Protein AF-A0AAN1H6M9-F1 (afdb_monomer_lite)

Sequence (121 aa):
MALVEIVTSNLHAGANLRKLEVGSVVDVDDATAERWISTGKAKETDKKKGEKLTFEVATPSAPAADLTALQKQLADALEQNQKLIADGEAKDKAHADALAAETKRADEAEAALAEAIKKAK

Structure (mmCIF, N/CA/C/O backbone):
data_AF-A0AAN1H6M9-F1
#
_entry.id   AF-A0AAN1H6M9-F1
#
loop_
_atom_site.group_PDB
_atom_site.id
_atom_site.type_symbol
_atom_site.label_atom_id
_atom_site.label_alt_id
_atom_site.label_comp_id
_atom_site.label_asym_id
_atom_site.label_entity_id
_atom_site.label_seq_id
_atom_site.pdbx_PDB_ins_code
_atom_site.Cartn_x
_atom_site.Cartn_y
_atom_site.Cartn_z
_atom_site.occupancy
_atom_site.B_iso_or_equiv
_atom_site.auth_seq_id
_atom_site.auth_comp_id
_atom_site.auth_asym_id
_atom_site.auth_atom_id
_atom_site.pdbx_PDB_model_num
ATOM 1 N N . MET A 1 1 ? -16.308 14.648 27.553 1.00 79.75 1 MET A N 1
ATOM 2 C CA . MET A 1 1 ? -17.172 13.745 28.344 1.00 79.75 1 MET A CA 1
ATOM 3 C C . MET A 1 1 ? -18.173 14.647 29.029 1.00 79.75 1 MET A C 1
ATOM 5 O O . MET A 1 1 ? -17.750 15.583 29.701 1.00 79.75 1 MET A O 1
ATOM 9 N N . ALA A 1 2 ? -19.458 14.393 28.813 1.00 85.38 2 ALA A N 1
ATOM 10 C CA . ALA A 1 2 ? -20.579 15.222 29.219 1.00 85.38 2 ALA A CA 1
ATOM 11 C C . ALA A 1 2 ? -21.620 14.380 29.965 1.00 85.38 2 ALA A C 1
ATOM 13 O O . ALA A 1 2 ? -21.857 13.212 29.643 1.00 85.38 2 ALA A O 1
ATOM 14 N N . LEU A 1 3 ? -22.257 14.996 30.961 1.00 87.56 3 LEU A N 1
ATOM 15 C CA . LEU A 1 3 ? -23.343 14.390 31.720 1.00 87.56 3 LEU A CA 1
ATOM 16 C C . LEU A 1 3 ? -24.681 14.794 31.114 1.00 87.56 3 LEU A C 1
ATOM 18 O O . LEU A 1 3 ? -24.965 15.978 30.932 1.00 87.56 3 LEU A O 1
ATOM 22 N N . VAL A 1 4 ? -25.522 13.801 30.844 1.00 88.94 4 VAL A N 1
ATOM 23 C CA . VAL A 1 4 ? -26.860 14.015 30.290 1.00 88.94 4 VAL A CA 1
ATOM 24 C C . VAL A 1 4 ? -27.902 13.241 31.084 1.00 88.94 4 VAL A C 1
ATOM 26 O O . VAL A 1 4 ? -27.683 12.098 31.486 1.00 88.94 4 VAL A O 1
ATOM 29 N N . GLU A 1 5 ? -29.048 13.871 31.331 1.00 91.50 5 GLU A N 1
ATOM 30 C CA . GLU A 1 5 ? -30.208 13.248 31.966 1.00 91.50 5 GLU A CA 1
ATOM 31 C C . GLU A 1 5 ? -31.179 12.750 30.897 1.00 91.50 5 GLU A C 1
ATOM 33 O O . GLU A 1 5 ? -31.617 13.517 30.040 1.00 91.50 5 GLU A O 1
ATOM 38 N N . ILE A 1 6 ? -31.530 11.468 30.948 1.00 92.56 6 ILE A N 1
ATOM 39 C CA . ILE A 1 6 ? -32.390 10.834 29.950 1.00 92.56 6 ILE A CA 1
ATOM 40 C C . ILE A 1 6 ? -33.839 11.292 30.123 1.00 92.56 6 ILE A C 1
ATOM 42 O O . ILE A 1 6 ? -34.378 11.283 31.227 1.00 92.56 6 ILE A O 1
ATOM 46 N N . VAL A 1 7 ? -34.488 11.671 29.022 1.00 90.94 7 VAL A N 1
ATOM 47 C CA . VAL A 1 7 ? -35.876 12.174 29.013 1.00 90.94 7 VAL A CA 1
ATOM 48 C C . VAL A 1 7 ? -36.835 11.183 28.340 1.00 90.94 7 VAL A C 1
ATOM 50 O O . VAL A 1 7 ? -38.039 11.225 28.576 1.00 90.94 7 VAL A O 1
ATOM 53 N N . THR A 1 8 ? -36.317 10.248 27.538 1.00 90.19 8 THR A N 1
ATOM 54 C CA . THR A 1 8 ? -37.117 9.251 26.808 1.00 90.19 8 THR A CA 1
ATOM 55 C C . THR A 1 8 ? -36.908 7.829 27.330 1.00 90.19 8 THR A C 1
ATOM 57 O O . THR A 1 8 ? -35.804 7.450 27.701 1.00 90.19 8 THR A O 1
ATOM 60 N N . SER A 1 9 ? -37.961 7.011 27.310 1.00 88.31 9 SER A N 1
ATOM 61 C CA . SER A 1 9 ? -37.934 5.615 27.770 1.00 88.31 9 SER A CA 1
ATOM 62 C C . SER A 1 9 ? -37.417 4.617 26.726 1.00 88.31 9 SER A C 1
ATOM 64 O O . SER A 1 9 ? -37.305 3.429 27.020 1.00 88.31 9 SER A O 1
ATOM 66 N N . ASN A 1 10 ? -37.108 5.076 25.508 1.00 87.81 10 ASN A N 1
ATOM 67 C CA . ASN A 1 10 ? -36.690 4.228 24.383 1.00 87.81 10 ASN A CA 1
ATOM 68 C C . ASN A 1 10 ? -35.203 4.385 24.018 1.00 87.81 10 ASN A C 1
ATOM 70 O O . ASN A 1 10 ? -34.789 4.049 22.905 1.00 87.81 10 ASN A O 1
ATOM 74 N N . LEU A 1 11 ? -34.387 4.919 24.928 1.00 88.94 11 LEU A N 1
ATOM 75 C CA . LEU A 1 11 ? -32.960 5.105 24.697 1.00 88.94 11 LEU A CA 1
ATOM 76 C C . LEU A 1 11 ? -32.175 3.866 25.134 1.00 88.94 11 LEU A C 1
ATOM 78 O O . LEU A 1 11 ? -32.341 3.385 26.249 1.00 88.94 11 LEU A O 1
ATOM 82 N N . HIS A 1 12 ? -31.310 3.365 24.255 1.00 89.00 12 HIS A N 1
ATOM 83 C CA . HIS A 1 12 ? -30.455 2.209 24.514 1.00 89.00 12 HIS A CA 1
ATOM 84 C C . HIS A 1 12 ? -29.001 2.595 24.230 1.00 89.00 12 HIS A C 1
ATOM 86 O O . HIS A 1 12 ? -28.737 3.295 23.249 1.00 89.00 12 HIS A O 1
ATOM 92 N N . ALA A 1 13 ? -28.068 2.161 25.077 1.00 85.81 13 ALA A N 1
ATOM 93 C CA . ALA A 1 13 ? -26.651 2.502 24.965 1.00 85.81 13 ALA A CA 1
ATOM 94 C C . ALA A 1 13 ? -25.731 1.290 25.194 1.00 85.81 13 ALA A C 1
ATOM 96 O O . ALA A 1 13 ? -26.075 0.350 25.913 1.00 85.81 13 ALA A O 1
ATOM 97 N N . GLY A 1 14 ? -24.539 1.338 24.591 1.00 79.75 14 GLY A N 1
ATOM 98 C CA . GLY A 1 14 ? -23.537 0.266 24.648 1.00 79.75 14 GLY A CA 1
ATOM 99 C C . GLY A 1 14 ? -23.830 -0.922 23.719 1.00 79.75 14 GLY A C 1
ATOM 100 O O . GLY A 1 14 ? -24.902 -1.016 23.124 1.00 79.75 14 GLY A O 1
ATOM 101 N N . ALA A 1 15 ? -22.870 -1.847 23.600 1.00 77.88 15 ALA A N 1
ATOM 102 C CA . ALA A 1 15 ? -22.977 -3.035 22.740 1.00 77.88 15 ALA A CA 1
ATOM 103 C C . ALA A 1 15 ? -24.102 -3.997 23.165 1.00 77.88 15 ALA A C 1
ATOM 105 O O . ALA A 1 15 ? -24.735 -4.622 22.322 1.00 77.88 15 ALA A O 1
ATOM 106 N N . ASN A 1 16 ? -24.403 -4.053 24.465 1.00 78.38 16 ASN A N 1
ATOM 107 C CA . ASN A 1 16 ? -25.487 -4.865 25.023 1.00 78.38 16 ASN A CA 1
ATOM 108 C C . ASN A 1 16 ? -26.881 -4.229 24.850 1.00 78.38 16 ASN A C 1
ATOM 110 O O . ASN A 1 16 ? -27.846 -4.729 25.421 1.00 78.38 16 ASN A O 1
ATOM 114 N N . LEU A 1 17 ? -26.988 -3.109 24.113 1.00 85.19 17 LEU A N 1
ATOM 115 C CA . LEU A 1 17 ? -28.223 -2.339 23.920 1.00 85.19 17 LEU A CA 1
ATOM 116 C C . LEU A 1 17 ? -28.954 -2.094 25.246 1.00 85.19 17 LEU A C 1
ATOM 118 O O . LEU A 1 17 ? -30.161 -2.301 25.366 1.00 85.19 17 LEU A O 1
ATOM 122 N N . ARG A 1 18 ? -28.213 -1.660 26.270 1.00 86.38 18 ARG A N 1
ATOM 123 C CA . ARG A 1 18 ? -28.766 -1.481 27.610 1.00 86.38 18 ARG A CA 1
ATOM 124 C C . ARG A 1 18 ? -29.761 -0.328 27.597 1.00 86.38 18 ARG A C 1
ATOM 126 O O . ARG A 1 18 ? -29.387 0.801 27.279 1.00 86.38 18 ARG A O 1
ATOM 133 N N . LYS A 1 19 ? -31.010 -0.614 27.960 1.00 89.75 19 LYS A N 1
ATOM 134 C CA . LYS A 1 19 ? -32.066 0.391 28.090 1.00 89.75 19 LYS A CA 1
ATOM 135 C C . LYS A 1 19 ? -31.719 1.390 29.199 1.00 89.75 19 LYS A C 1
ATOM 137 O O . LYS A 1 19 ? -31.292 0.986 30.279 1.00 89.75 19 LYS A O 1
ATOM 142 N N . LEU A 1 20 ? -31.878 2.680 28.915 1.00 89.81 20 LEU A N 1
ATOM 143 C CA . LEU A 1 20 ? -31.691 3.769 29.868 1.00 89.81 20 LEU A CA 1
ATOM 144 C C . LEU A 1 20 ? -33.051 4.284 30.336 1.00 89.81 20 LEU A C 1
ATOM 146 O O . LEU A 1 20 ? -33.947 4.526 29.526 1.00 89.81 20 LEU A O 1
ATOM 150 N N . GLU A 1 21 ? -33.190 4.449 31.647 1.00 87.12 21 GLU A N 1
ATOM 151 C CA . GLU A 1 21 ? -34.433 4.896 32.269 1.00 87.12 21 GLU A CA 1
ATOM 152 C C . GLU A 1 21 ? -34.548 6.424 32.264 1.00 87.12 21 GLU A C 1
ATOM 154 O O . GLU A 1 21 ? -33.555 7.152 32.338 1.00 87.12 21 GLU A O 1
ATOM 159 N N . VAL A 1 22 ? -35.782 6.926 32.191 1.00 89.69 22 VAL A N 1
ATOM 160 C CA . VAL A 1 22 ? -36.059 8.367 32.260 1.00 89.69 22 VAL A CA 1
ATOM 161 C C . VAL A 1 22 ? -35.644 8.903 33.633 1.00 89.69 22 VAL A C 1
ATOM 163 O O . VAL A 1 22 ? -35.986 8.333 34.666 1.00 89.69 22 VAL A O 1
ATOM 166 N N . GLY A 1 23 ? -34.913 10.016 33.651 1.00 85.56 23 GLY A N 1
ATOM 167 C CA . GLY A 1 23 ? -34.367 10.641 34.857 1.00 85.56 23 GLY A CA 1
ATOM 168 C C . GLY A 1 23 ? -32.988 10.118 35.272 1.00 85.56 23 GLY A C 1
ATOM 169 O O . GLY A 1 23 ? -32.346 10.732 36.134 1.00 85.56 23 GLY A O 1
ATOM 170 N N . SER A 1 24 ? -32.496 9.038 34.654 1.00 86.62 24 SER A N 1
ATOM 171 C CA . SER A 1 24 ? -31.122 8.570 34.846 1.00 86.62 24 SER A CA 1
ATOM 172 C C . SER A 1 24 ? -30.131 9.574 34.269 1.00 86.62 24 SER A C 1
ATOM 174 O O . SER A 1 24 ? -30.314 10.073 33.160 1.00 86.62 24 SER A O 1
ATOM 176 N N . VAL A 1 25 ? -29.061 9.853 35.014 1.00 88.12 25 VAL A N 1
ATOM 177 C CA . VAL A 1 25 ? -27.937 10.658 34.525 1.00 88.12 25 VAL A CA 1
ATOM 178 C C . VAL A 1 25 ? -26.811 9.742 34.117 1.00 88.12 25 VAL A C 1
ATOM 180 O O . VAL A 1 25 ? -26.399 8.898 34.912 1.00 88.12 25 VAL A O 1
ATOM 183 N N . VAL A 1 26 ? -26.310 9.925 32.903 1.00 87.88 26 VAL A N 1
ATOM 184 C CA . VAL A 1 26 ? -25.236 9.112 32.342 1.00 87.88 26 VAL A CA 1
ATOM 185 C C . VAL A 1 26 ? -24.105 9.980 31.810 1.00 87.88 26 VAL A C 1
ATOM 187 O O . VAL A 1 26 ? -24.335 11.087 31.326 1.00 87.88 26 VAL A O 1
ATOM 190 N N . ASP A 1 27 ? -22.885 9.467 31.934 1.00 88.56 27 ASP A N 1
ATOM 191 C CA . ASP A 1 27 ? -21.663 10.077 31.400 1.00 88.56 27 ASP A CA 1
ATOM 192 C C . ASP A 1 27 ? -21.364 9.481 30.017 1.00 88.56 27 ASP A C 1
ATOM 194 O O . ASP A 1 27 ? -21.218 8.259 29.883 1.00 88.56 27 ASP A O 1
ATOM 198 N N . VAL A 1 28 ? -21.328 10.341 28.998 1.00 86.38 28 VAL A N 1
ATOM 199 C CA . VAL A 1 28 ? -21.091 10.005 27.585 1.00 86.38 28 VAL A CA 1
ATOM 200 C C . VAL A 1 28 ? -20.059 10.953 26.969 1.00 86.38 28 VAL A C 1
ATOM 202 O O . VAL A 1 28 ? -19.668 11.951 27.566 1.00 86.38 28 VAL A O 1
ATOM 205 N N . ASP A 1 29 ? -19.581 10.668 25.758 1.00 88.75 29 ASP A N 1
ATOM 206 C CA . ASP A 1 29 ? -18.782 11.642 25.010 1.00 88.75 29 ASP A CA 1
ATOM 207 C C . ASP A 1 29 ? -19.633 12.843 24.551 1.00 88.75 29 ASP A C 1
ATOM 209 O O . ASP A 1 29 ? -20.858 12.755 24.434 1.00 88.75 29 ASP A O 1
ATOM 213 N N . ASP A 1 30 ? -18.974 13.970 24.281 1.00 87.38 30 ASP A N 1
ATOM 214 C CA . ASP A 1 30 ? -19.647 15.238 23.977 1.00 87.38 30 ASP A CA 1
ATOM 215 C C . ASP A 1 30 ? -20.469 15.163 22.674 1.00 87.38 30 AS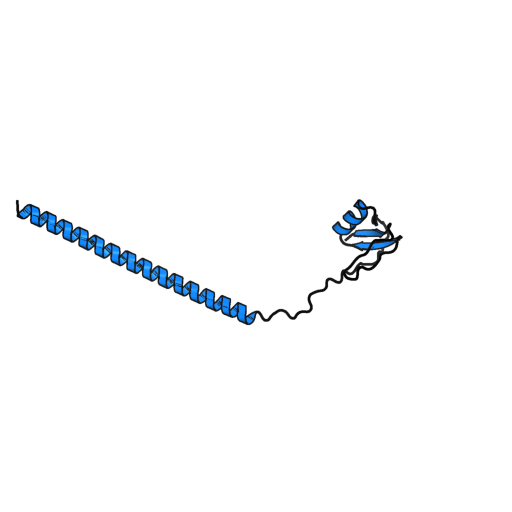P A C 1
ATOM 217 O O . ASP A 1 30 ? -21.561 15.726 22.596 1.00 87.38 30 ASP A O 1
ATOM 221 N N . ALA A 1 31 ? -20.017 14.388 21.679 1.00 90.12 31 ALA A N 1
ATOM 222 C CA . ALA A 1 31 ? -20.742 14.215 20.420 1.00 90.12 31 ALA A CA 1
ATOM 223 C C . ALA A 1 31 ? -22.015 13.369 20.600 1.00 90.12 31 ALA A C 1
ATOM 225 O O . ALA A 1 31 ? -23.047 13.641 19.977 1.00 90.12 31 ALA A O 1
ATOM 226 N N . THR A 1 32 ? -21.977 12.349 21.460 1.00 87.56 32 THR A N 1
ATOM 227 C CA . THR A 1 32 ? -23.165 11.570 21.836 1.00 87.56 32 THR A CA 1
ATOM 228 C C . THR A 1 32 ? -24.144 12.408 22.659 1.00 87.56 32 THR A C 1
ATOM 230 O O . THR A 1 32 ? -25.347 12.353 22.391 1.00 87.56 32 THR A O 1
ATOM 233 N N . ALA A 1 33 ? -23.654 13.225 23.597 1.00 89.50 33 ALA A N 1
ATOM 234 C CA . ALA A 1 33 ? -24.486 14.145 24.374 1.00 89.50 33 ALA A CA 1
ATOM 235 C C . ALA A 1 33 ? -25.240 15.134 23.474 1.00 89.50 33 ALA A C 1
ATOM 237 O O . ALA A 1 33 ? -26.467 15.220 23.552 1.00 89.50 33 ALA A O 1
ATOM 238 N N . GLU A 1 34 ? -24.541 15.812 22.559 1.00 90.81 34 GLU A N 1
ATOM 239 C CA . GLU A 1 34 ? -25.146 16.774 21.629 1.00 90.81 34 GLU A CA 1
ATOM 240 C C . GLU A 1 34 ? -26.215 16.117 20.741 1.00 90.81 34 GLU A C 1
ATOM 242 O O . GLU A 1 34 ? -27.311 16.655 20.551 1.00 90.81 34 GLU A O 1
ATOM 247 N N . ARG A 1 35 ? -25.958 14.895 20.254 1.00 90.25 35 ARG A N 1
ATOM 248 C CA . ARG A 1 35 ? -26.941 14.111 19.486 1.00 90.25 35 ARG A CA 1
ATOM 249 C C . ARG A 1 35 ? -28.182 13.770 20.303 1.00 90.25 35 ARG A C 1
ATOM 251 O O . ARG A 1 35 ? -29.291 13.799 19.773 1.00 90.25 35 ARG A O 1
ATOM 258 N N . TRP A 1 36 ? -28.033 13.409 21.572 1.00 92.00 36 TRP A N 1
ATOM 259 C CA . TRP A 1 36 ? -29.181 13.070 22.415 1.00 92.00 36 TRP A CA 1
ATOM 260 C C . TRP A 1 36 ? -29.993 14.299 22.812 1.00 92.00 36 TRP A C 1
ATOM 262 O O . TRP A 1 36 ? -31.220 14.211 22.853 1.00 92.00 36 TRP A O 1
ATOM 272 N N . ILE A 1 37 ? -29.336 15.437 23.037 1.00 90.69 37 ILE A N 1
ATOM 273 C CA . ILE A 1 37 ? -29.996 16.711 23.339 1.00 90.69 37 ILE A CA 1
ATOM 274 C C . ILE A 1 37 ? -30.747 17.233 22.108 1.00 90.69 37 ILE A C 1
ATOM 276 O O . ILE A 1 37 ? -31.942 17.508 22.188 1.00 90.69 37 ILE A O 1
ATOM 280 N N . SER A 1 38 ? -30.095 17.274 20.943 1.00 91.06 38 SER A N 1
ATOM 281 C CA . SER A 1 38 ? -30.713 17.734 19.686 1.00 91.06 38 SER A CA 1
ATOM 282 C C . SER A 1 38 ? -31.894 16.871 19.232 1.00 91.06 38 SER A C 1
ATOM 284 O O . SER A 1 38 ? -32.843 17.382 18.643 1.00 91.06 38 SER A O 1
ATOM 286 N N . THR A 1 39 ? -31.878 15.571 19.536 1.00 89.56 39 THR A N 1
ATOM 287 C CA . THR A 1 39 ? -32.990 14.653 19.230 1.00 89.56 39 THR A CA 1
ATOM 288 C C . THR A 1 39 ? -34.062 14.590 20.325 1.00 89.56 39 THR A C 1
ATOM 290 O O . THR A 1 39 ? -35.000 13.801 20.205 1.00 89.56 39 THR A O 1
ATOM 293 N N . GLY A 1 40 ? -33.944 15.390 21.394 1.00 88.75 40 GLY A N 1
ATOM 294 C CA . GLY A 1 40 ? -34.902 15.429 22.505 1.00 88.75 40 GLY A CA 1
ATOM 295 C C . GLY A 1 40 ? -34.921 14.163 23.371 1.00 88.75 40 GLY A C 1
ATOM 296 O O . GLY A 1 40 ? -35.899 13.900 24.068 1.00 88.75 40 GLY A O 1
ATOM 297 N N . LYS A 1 41 ? -33.863 13.346 23.315 1.00 89.44 41 LYS A N 1
ATOM 298 C CA . LYS A 1 41 ? -33.741 12.084 24.064 1.00 89.44 41 LYS A CA 1
ATOM 299 C C . LYS A 1 41 ? -33.100 12.270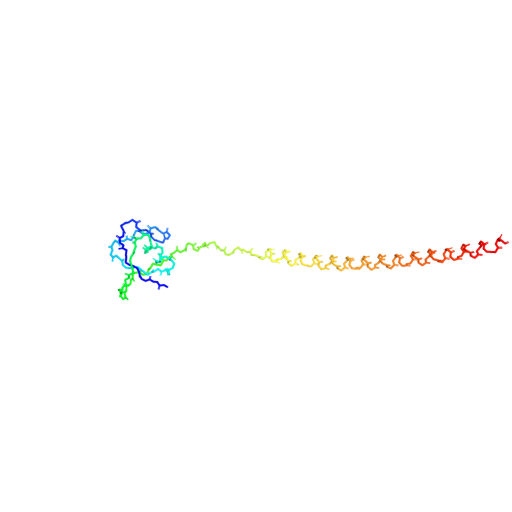 25.439 1.00 89.44 41 LYS A C 1
ATOM 301 O O . LYS A 1 41 ? -33.364 11.473 26.340 1.00 89.44 41 LYS A O 1
ATOM 306 N N . ALA A 1 42 ? -32.289 13.309 25.604 1.00 90.19 42 ALA A N 1
ATOM 307 C CA . ALA A 1 42 ? -31.668 13.682 26.867 1.00 90.19 42 ALA A CA 1
ATOM 308 C C . ALA A 1 42 ? -31.617 15.211 27.020 1.00 90.19 42 ALA A C 1
ATOM 310 O O . ALA A 1 42 ? -31.842 15.941 26.058 1.00 90.19 42 ALA A O 1
ATOM 311 N N . LYS A 1 43 ? -31.325 15.695 28.224 1.00 89.38 43 LYS A N 1
ATOM 312 C CA . LYS A 1 43 ? -31.073 17.112 28.521 1.00 89.38 43 LYS A CA 1
ATOM 313 C C . LYS A 1 43 ? -29.747 17.264 29.256 1.00 89.38 43 LYS A C 1
ATOM 315 O O . LYS A 1 43 ? -29.304 16.335 29.935 1.00 89.38 43 LYS A O 1
ATOM 320 N N . GLU A 1 44 ? -29.147 18.438 29.140 1.00 85.62 44 GLU A N 1
ATOM 321 C CA . GLU A 1 44 ? -27.982 18.803 29.940 1.00 85.62 44 GLU A CA 1
ATOM 322 C C . GLU A 1 44 ? -28.351 18.803 31.433 1.00 85.62 44 GLU A C 1
ATOM 324 O O . GLU A 1 44 ? -29.496 19.089 31.807 1.00 85.62 44 GLU A O 1
ATOM 329 N N . THR A 1 45 ? -27.421 18.388 32.291 1.00 80.56 45 THR A N 1
ATOM 330 C CA . THR A 1 45 ? -27.686 18.250 33.726 1.00 80.56 45 THR A CA 1
ATOM 331 C C . THR A 1 45 ? -26.498 18.701 34.561 1.00 80.56 45 THR A C 1
ATOM 333 O O . THR A 1 45 ? -25.378 18.240 34.373 1.00 80.56 45 THR A O 1
ATOM 336 N N . ASP A 1 46 ? -26.764 19.554 35.551 1.00 75.94 46 ASP A N 1
ATOM 337 C CA . ASP A 1 46 ? -25.779 20.032 36.533 1.00 75.94 46 ASP A CA 1
ATOM 338 C C . ASP A 1 46 ? -25.526 19.030 37.675 1.00 75.94 46 ASP A C 1
ATOM 340 O O . ASP A 1 46 ? -24.897 19.340 38.695 1.00 75.94 46 ASP A O 1
ATOM 344 N N . LYS A 1 47 ? -26.062 17.809 37.563 1.00 74.94 47 LYS A N 1
ATOM 345 C CA . LYS A 1 47 ? -25.878 16.773 38.580 1.00 74.94 47 LYS A CA 1
ATOM 346 C C . LYS A 1 47 ? -24.400 16.392 38.661 1.00 74.94 47 LYS A C 1
ATOM 348 O O . LYS A 1 47 ? -23.782 16.000 37.685 1.00 74.94 47 LYS A O 1
ATOM 353 N N . LYS A 1 48 ? -23.850 16.418 39.879 1.00 66.06 48 LYS A N 1
ATOM 354 C CA . LYS A 1 48 ? -22.421 16.163 40.153 1.00 66.06 48 LYS A CA 1
ATOM 355 C C . LYS A 1 48 ? -21.964 14.714 39.924 1.00 66.06 48 LYS A C 1
ATOM 357 O O . LYS A 1 48 ? -20.782 14.425 40.090 1.00 66.06 48 LYS A O 1
ATOM 362 N N . LYS A 1 49 ? -22.881 13.786 39.630 1.00 66.19 49 LYS A N 1
ATOM 363 C CA . LYS A 1 49 ? -22.573 12.366 39.436 1.00 66.19 49 LYS A CA 1
ATOM 364 C C . LYS A 1 49 ? -23.588 11.715 38.499 1.00 66.19 49 LYS A C 1
ATOM 366 O O . LYS A 1 49 ? -24.783 11.734 38.783 1.00 66.19 49 LYS A O 1
ATOM 371 N N . GLY A 1 50 ? -23.087 11.119 37.423 1.00 75.69 50 GLY A N 1
ATOM 372 C CA . GLY A 1 50 ? -23.831 10.229 36.537 1.00 75.69 50 GLY A CA 1
ATOM 373 C C . GLY A 1 50 ? -23.285 8.811 36.589 1.00 75.69 50 GLY A C 1
ATOM 374 O O . GLY A 1 50 ? -22.175 8.567 37.069 1.00 75.69 50 GLY A O 1
ATOM 375 N N . GLU A 1 51 ? -24.076 7.869 36.098 1.00 77.06 51 GLU A N 1
ATOM 376 C CA . GLU A 1 51 ? -23.614 6.517 35.838 1.00 77.06 51 GLU A CA 1
ATOM 377 C C . GLU A 1 51 ? -22.707 6.522 34.606 1.00 77.06 51 GLU A C 1
ATOM 379 O O . GLU A 1 51 ? -23.105 6.945 33.519 1.00 77.06 51 GLU A O 1
ATOM 384 N N . LYS A 1 52 ? -21.466 6.061 34.772 1.00 75.56 52 LYS A N 1
ATOM 385 C CA . LYS A 1 52 ? -20.524 5.989 33.661 1.00 75.56 52 LYS A CA 1
ATOM 386 C C . LYS A 1 52 ? -20.946 4.883 32.705 1.00 75.56 52 LYS A C 1
ATOM 388 O O . LYS A 1 52 ? -20.952 3.714 33.087 1.00 75.56 52 LYS A O 1
ATOM 393 N N . LEU A 1 53 ? -21.259 5.243 31.461 1.00 72.06 53 LEU A N 1
ATOM 394 C CA . LEU A 1 53 ? -21.486 4.253 30.417 1.00 72.06 53 LEU A CA 1
ATOM 395 C C . LEU A 1 53 ? -20.133 3.712 29.960 1.00 72.06 53 LEU A C 1
ATOM 397 O O . LEU A 1 53 ? -19.419 4.323 29.167 1.00 72.06 53 LEU A O 1
ATOM 401 N N . THR A 1 54 ? -19.756 2.550 30.484 1.00 66.81 54 THR A N 1
ATOM 402 C CA . THR A 1 54 ? -18.660 1.764 29.921 1.00 66.81 54 THR A CA 1
ATOM 403 C C . THR A 1 54 ? -19.131 1.156 28.611 1.00 66.81 54 THR A C 1
ATOM 405 O O . THR A 1 54 ? -19.902 0.197 28.587 1.00 66.81 54 THR A O 1
ATOM 408 N N . PHE A 1 55 ? -18.672 1.737 27.507 1.00 66.12 55 PHE A N 1
ATOM 409 C CA . PHE A 1 55 ? -18.794 1.116 26.200 1.00 66.12 55 PHE A CA 1
ATOM 410 C C . PHE A 1 55 ? -17.860 -0.090 26.171 1.00 66.12 55 PHE A C 1
ATOM 412 O O . PHE A 1 55 ? -16.655 0.045 25.967 1.00 66.12 55 PHE A O 1
ATOM 419 N N . GLU A 1 56 ? -18.414 -1.276 26.402 1.00 63.41 56 GLU A N 1
ATOM 420 C CA . GLU A 1 56 ? -17.738 -2.518 26.053 1.00 63.41 56 GLU A CA 1
ATOM 421 C C . GLU A 1 56 ? 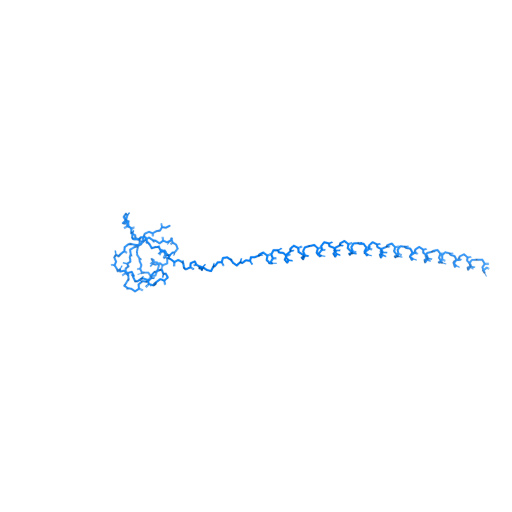-17.721 -2.605 24.531 1.00 63.41 56 GLU A C 1
ATOM 423 O O . GLU A 1 56 ? -18.651 -3.091 23.887 1.00 63.41 56 GLU A O 1
ATOM 428 N N . VAL A 1 57 ? -16.681 -2.026 23.937 1.00 65.62 57 VAL A N 1
ATOM 429 C CA . VAL A 1 57 ? -16.326 -2.335 22.561 1.00 65.62 57 VAL A CA 1
ATOM 430 C C . VAL A 1 57 ? -15.877 -3.787 22.602 1.00 65.62 57 VAL A C 1
ATOM 432 O O . VAL A 1 57 ? -15.003 -4.128 23.399 1.00 65.62 57 VAL A O 1
ATOM 435 N N . ALA A 1 58 ? -16.492 -4.652 21.798 1.00 63.97 58 ALA A N 1
ATOM 436 C CA . ALA A 1 58 ? -15.973 -5.993 21.593 1.00 63.97 58 ALA A CA 1
ATOM 437 C C . ALA A 1 58 ? -14.600 -5.845 20.932 1.00 63.97 58 ALA A C 1
ATOM 439 O O . ALA A 1 58 ? -14.490 -5.793 19.709 1.00 63.97 58 ALA A O 1
ATOM 440 N N . THR A 1 59 ? -13.551 -5.702 21.738 1.00 61.19 59 THR A N 1
ATOM 441 C CA . THR A 1 59 ? -12.186 -5.844 21.261 1.00 61.19 59 THR A CA 1
ATOM 442 C C . THR A 1 59 ? -12.133 -7.256 20.696 1.00 61.19 59 THR A C 1
ATOM 444 O O . THR A 1 59 ? -12.400 -8.195 21.454 1.00 61.19 59 THR A O 1
ATOM 447 N N . PRO A 1 60 ? -11.898 -7.448 19.387 1.00 58.75 60 PRO A N 1
ATOM 448 C CA . PRO A 1 60 ? -11.804 -8.789 18.843 1.00 58.75 60 PRO A CA 1
ATOM 449 C C . PRO A 1 60 ? -10.712 -9.518 19.629 1.00 58.75 60 PRO A C 1
ATOM 451 O O . PRO A 1 60 ? -9.539 -9.187 19.522 1.00 58.75 60 PRO A O 1
ATOM 454 N N . SER A 1 61 ? -11.108 -10.497 20.448 1.00 60.19 61 SER A N 1
ATOM 455 C CA . SER A 1 61 ? -10.203 -11.313 21.271 1.00 60.19 61 SER A CA 1
ATOM 456 C C . SER A 1 61 ? -9.393 -12.305 20.425 1.00 60.19 61 SER A C 1
ATOM 458 O O . SER A 1 61 ? -8.791 -13.236 20.963 1.00 60.19 61 SER A O 1
ATOM 460 N N . ALA A 1 62 ? -9.408 -12.139 19.100 1.00 66.75 62 ALA A N 1
ATOM 461 C CA . ALA A 1 62 ? -8.560 -12.894 18.207 1.00 66.75 62 ALA A CA 1
ATOM 462 C C . ALA A 1 62 ? -7.100 -12.575 18.565 1.00 66.75 62 ALA A C 1
ATOM 464 O O . ALA A 1 62 ? -6.747 -11.394 18.664 1.00 66.75 62 ALA A O 1
ATOM 465 N N . PRO A 1 63 ? -6.250 -13.596 18.768 1.00 68.19 63 PRO A N 1
ATOM 466 C CA . PRO A 1 63 ? -4.815 -13.388 18.860 1.00 68.19 63 PRO A CA 1
ATOM 467 C C . PRO A 1 63 ? -4.362 -12.525 17.684 1.00 68.19 63 PRO A C 1
ATOM 469 O O . PRO A 1 63 ? -4.842 -12.718 16.563 1.00 68.19 63 PRO A O 1
ATOM 472 N N . ALA A 1 64 ? -3.453 -11.580 17.934 1.00 69.94 64 ALA A N 1
ATOM 473 C CA . ALA A 1 64 ? -2.776 -10.88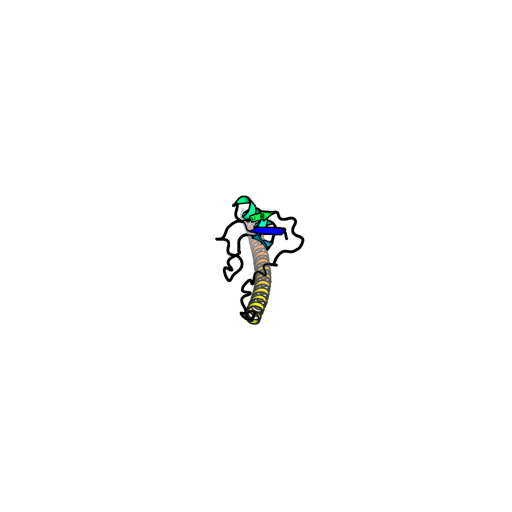8 16.848 1.00 69.94 64 ALA A CA 1
ATOM 474 C C . ALA A 1 64 ? -2.247 -11.954 15.879 1.00 69.94 64 ALA A C 1
ATOM 476 O O . ALA A 1 64 ? -1.562 -12.885 16.306 1.00 69.94 64 ALA A O 1
ATOM 477 N N . ALA A 1 65 ? -2.649 -11.873 14.609 1.00 74.44 65 ALA A N 1
ATOM 478 C CA . ALA A 1 65 ? -2.209 -12.832 13.608 1.00 74.44 65 ALA A CA 1
ATOM 479 C C . ALA A 1 65 ? -0.675 -12.861 13.586 1.00 74.44 65 ALA A C 1
ATOM 481 O O . ALA A 1 65 ? -0.043 -11.810 13.683 1.00 74.44 65 ALA A O 1
ATOM 482 N N . ASP A 1 66 ? -0.078 -14.048 13.473 1.00 80.50 66 ASP A N 1
ATOM 483 C CA . ASP A 1 66 ? 1.371 -14.165 13.330 1.00 80.50 66 ASP A CA 1
ATOM 484 C C . ASP A 1 66 ? 1.792 -13.527 11.997 1.00 80.50 66 ASP A C 1
ATOM 486 O O . ASP A 1 66 ? 1.508 -14.044 10.915 1.00 80.50 66 ASP A O 1
ATOM 490 N N . LEU A 1 67 ? 2.411 -12.347 12.075 1.00 87.94 67 LEU A N 1
ATOM 491 C CA . LEU A 1 67 ? 2.830 -11.570 10.905 1.00 87.94 67 LEU A CA 1
ATOM 492 C C . LEU A 1 67 ? 4.243 -11.936 10.437 1.00 87.94 67 LEU A C 1
ATOM 494 O O . LEU A 1 67 ? 4.740 -11.326 9.491 1.00 87.94 67 LEU A O 1
ATOM 498 N N . THR A 1 68 ? 4.898 -12.919 11.059 1.00 92.31 68 THR A N 1
ATOM 499 C CA . THR A 1 68 ? 6.298 -13.273 10.781 1.00 92.31 68 THR A CA 1
ATOM 500 C C . THR A 1 68 ? 6.486 -13.684 9.321 1.00 92.31 68 THR A C 1
ATOM 502 O O . THR A 1 68 ? 7.452 -13.288 8.670 1.00 92.31 68 THR A O 1
ATOM 505 N N . ALA A 1 69 ? 5.520 -14.423 8.765 1.00 91.69 69 ALA A N 1
ATOM 506 C CA . ALA A 1 69 ? 5.526 -14.808 7.356 1.00 91.69 69 ALA A CA 1
ATOM 507 C C . ALA A 1 69 ? 5.419 -13.593 6.415 1.00 91.69 69 ALA A C 1
ATOM 509 O O . ALA A 1 69 ? 6.182 -13.492 5.456 1.00 91.69 69 ALA A O 1
ATOM 510 N N . LEU A 1 70 ? 4.531 -12.641 6.720 1.00 92.06 70 LEU A N 1
ATOM 511 C CA . LEU A 1 70 ? 4.358 -11.402 5.949 1.00 92.06 70 LEU A CA 1
ATOM 512 C C . LEU A 1 70 ? 5.600 -10.504 6.028 1.00 92.06 70 LEU A C 1
ATOM 514 O O . LEU A 1 70 ? 6.018 -9.935 5.022 1.00 92.06 70 LEU A O 1
ATOM 518 N N . GLN A 1 71 ? 6.222 -10.411 7.204 1.00 92.88 71 GLN A N 1
ATOM 519 C CA . GLN A 1 71 ? 7.472 -9.675 7.402 1.00 92.88 71 GLN A CA 1
ATOM 520 C C . GLN A 1 71 ? 8.618 -10.284 6.591 1.00 92.88 71 GLN A C 1
ATOM 522 O O . GLN A 1 71 ? 9.386 -9.548 5.973 1.00 92.88 71 GLN A O 1
ATOM 527 N N . LYS A 1 72 ? 8.699 -11.618 6.533 1.00 96.44 72 LYS A N 1
ATOM 528 C CA . LYS A 1 72 ? 9.680 -12.310 5.696 1.00 96.44 72 LYS A CA 1
ATOM 529 C C . LYS A 1 72 ? 9.436 -12.057 4.206 1.00 96.44 72 LYS A C 1
ATOM 531 O O . LYS A 1 72 ? 10.368 -11.684 3.507 1.00 96.44 72 LYS A O 1
ATOM 536 N N . GLN A 1 73 ? 8.188 -12.167 3.741 1.00 95.69 73 GLN A N 1
ATOM 537 C CA . GLN A 1 73 ? 7.842 -11.863 2.346 1.00 95.69 73 GLN A CA 1
ATOM 538 C C . GLN A 1 73 ? 8.182 -10.418 1.961 1.00 95.69 73 GLN A C 1
ATOM 540 O O . GLN A 1 73 ? 8.640 -10.177 0.846 1.00 95.69 73 GLN A O 1
ATOM 545 N N . LEU A 1 74 ? 7.987 -9.462 2.874 1.00 96.19 74 LEU A N 1
ATOM 546 C CA . LEU A 1 74 ? 8.373 -8.071 2.651 1.00 96.19 74 LEU A CA 1
ATOM 547 C C . LEU A 1 74 ? 9.894 -7.920 2.512 1.00 96.19 74 LEU A C 1
ATOM 549 O O . LEU A 1 74 ? 10.350 -7.222 1.609 1.00 96.19 74 LEU A O 1
ATOM 553 N N . ALA A 1 75 ? 10.670 -8.573 3.380 1.00 97.12 75 ALA A N 1
ATOM 554 C CA . ALA A 1 75 ? 12.130 -8.542 3.315 1.00 97.12 75 ALA A CA 1
ATOM 555 C C . ALA A 1 75 ? 12.656 -9.162 2.008 1.00 97.12 75 ALA A C 1
ATOM 557 O O . ALA A 1 75 ? 13.451 -8.529 1.314 1.00 97.12 75 ALA A O 1
ATOM 558 N N . ASP A 1 76 ? 12.140 -10.336 1.629 1.00 97.31 76 ASP A N 1
ATOM 559 C CA . ASP A 1 76 ? 12.509 -11.021 0.384 1.00 97.31 76 ASP A CA 1
ATOM 560 C C . ASP A 1 76 ? 12.165 -10.159 -0.851 1.00 97.31 76 ASP A C 1
ATOM 562 O O . ASP A 1 76 ? 12.969 -10.018 -1.775 1.00 97.31 76 ASP A O 1
ATOM 566 N N . ALA A 1 77 ? 10.992 -9.511 -0.862 1.00 97.44 77 ALA A N 1
ATOM 567 C CA . ALA A 1 77 ? 10.571 -8.634 -1.958 1.00 97.44 77 ALA A CA 1
ATOM 568 C C . ALA A 1 77 ? 11.415 -7.350 -2.067 1.00 97.44 77 ALA A C 1
ATOM 570 O O . ALA A 1 77 ? 11.644 -6.845 -3.171 1.00 97.44 77 ALA A O 1
ATOM 571 N N . LEU A 1 78 ? 11.878 -6.802 -0.940 1.00 97.94 78 LEU A N 1
ATOM 572 C CA . LEU A 1 78 ? 12.779 -5.647 -0.929 1.00 97.94 78 LEU A CA 1
ATOM 573 C C . LEU A 1 78 ? 14.156 -6.013 -1.487 1.00 97.94 78 LEU A C 1
ATOM 575 O O . LEU A 1 78 ? 14.685 -5.272 -2.317 1.00 97.94 78 LEU A O 1
ATOM 579 N N . GLU A 1 79 ? 14.699 -7.167 -1.099 1.00 97.50 79 GLU A N 1
ATOM 580 C CA . GLU A 1 79 ? 15.972 -7.660 -1.630 1.00 97.50 79 GLU A CA 1
ATOM 581 C C . GLU A 1 79 ? 15.880 -7.918 -3.144 1.00 97.50 79 GLU A C 1
ATOM 583 O O . GLU A 1 79 ? 16.751 -7.498 -3.913 1.00 97.50 79 GLU A O 1
ATOM 588 N N . GLN A 1 80 ? 14.778 -8.518 -3.608 1.00 97.62 80 GLN A N 1
ATOM 589 C CA . GLN A 1 80 ? 14.544 -8.729 -5.036 1.00 97.62 80 GLN A CA 1
ATOM 590 C C . GLN A 1 80 ? 14.470 -7.407 -5.816 1.00 97.62 80 GLN A C 1
ATOM 592 O O . GLN A 1 80 ? 15.060 -7.306 -6.892 1.00 97.62 80 GLN A O 1
ATOM 597 N N . ASN A 1 81 ? 13.788 -6.387 -5.284 1.00 97.50 81 ASN A N 1
ATOM 598 C CA . ASN A 1 81 ? 13.730 -5.067 -5.917 1.00 97.50 81 ASN A CA 1
ATOM 599 C C . ASN A 1 81 ? 15.113 -4.418 -6.021 1.00 97.50 81 ASN A C 1
ATOM 601 O O . ASN A 1 81 ? 15.465 -3.914 -7.084 1.00 97.50 81 ASN A O 1
ATOM 605 N N . GLN A 1 82 ? 15.921 -4.470 -4.959 1.00 97.62 82 GLN A N 1
ATOM 606 C CA . GLN A 1 82 ? 17.285 -3.931 -4.990 1.00 97.62 82 GLN A CA 1
ATOM 607 C C . GLN A 1 82 ? 18.145 -4.623 -6.051 1.00 97.62 82 GLN A C 1
ATOM 609 O O . GLN A 1 82 ? 18.865 -3.959 -6.797 1.00 97.62 82 GLN A O 1
ATOM 614 N N . LYS A 1 83 ? 18.024 -5.949 -6.173 1.00 97.00 83 LYS A N 1
ATOM 615 C CA . LYS A 1 83 ? 18.728 -6.711 -7.207 1.00 97.00 83 LYS A 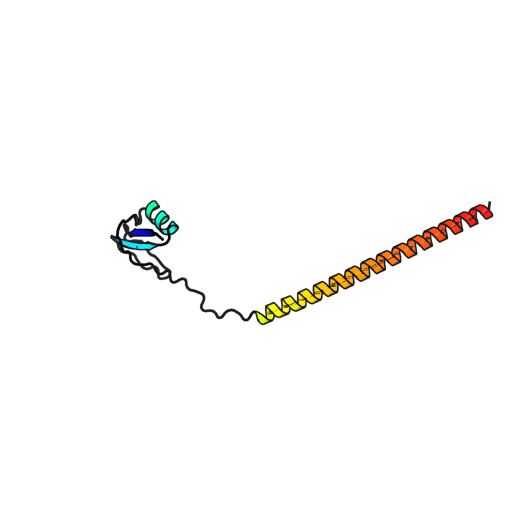CA 1
ATOM 616 C C . LYS A 1 83 ? 18.286 -6.322 -8.619 1.00 97.00 83 LYS A C 1
ATOM 618 O O . LYS A 1 83 ? 19.133 -6.192 -9.497 1.00 97.00 83 LYS A O 1
ATOM 623 N N . LEU A 1 84 ? 16.983 -6.142 -8.841 1.00 97.62 84 LEU A N 1
ATOM 624 C CA . LEU A 1 84 ? 16.444 -5.730 -10.141 1.00 97.62 84 LEU A CA 1
ATOM 625 C C . LEU A 1 84 ? 16.884 -4.315 -10.526 1.00 97.62 84 LEU A C 1
ATOM 627 O O . LEU A 1 84 ? 17.180 -4.083 -11.694 1.00 97.62 84 LEU A O 1
ATOM 631 N N . ILE A 1 85 ? 16.972 -3.395 -9.562 1.00 97.38 85 ILE A N 1
ATOM 632 C CA . ILE A 1 85 ? 17.488 -2.039 -9.794 1.00 97.38 85 ILE A CA 1
ATOM 633 C C . ILE A 1 85 ? 18.949 -2.104 -10.245 1.00 97.38 85 ILE A C 1
ATOM 635 O O . ILE A 1 85 ? 19.274 -1.582 -11.306 1.00 97.38 85 ILE A O 1
ATOM 639 N N . ALA A 1 86 ? 19.806 -2.812 -9.502 1.00 97.38 86 ALA A N 1
ATOM 640 C CA . ALA A 1 86 ? 21.223 -2.931 -9.847 1.00 97.38 86 ALA A CA 1
ATOM 641 C C . ALA A 1 86 ? 21.448 -3.611 -11.213 1.00 97.38 86 ALA A C 1
ATOM 643 O O . ALA A 1 86 ? 22.312 -3.201 -11.987 1.00 97.38 86 ALA A O 1
ATOM 644 N N . ASP A 1 87 ? 20.661 -4.643 -11.528 1.00 97.00 87 ASP A N 1
ATOM 645 C CA . ASP A 1 87 ? 20.701 -5.321 -12.828 1.00 97.00 87 ASP A CA 1
ATOM 646 C C . ASP A 1 87 ? 20.214 -4.412 -13.971 1.00 97.00 87 ASP A C 1
ATOM 648 O O . ASP A 1 87 ? 20.807 -4.407 -15.051 1.00 97.00 87 ASP A O 1
ATOM 652 N N . GLY A 1 88 ? 19.178 -3.603 -13.727 1.00 96.69 88 GLY A N 1
ATOM 653 C CA . GLY A 1 88 ? 18.699 -2.580 -14.656 1.00 96.69 88 GLY A CA 1
ATOM 654 C C . GLY A 1 88 ? 19.765 -1.526 -14.952 1.00 96.69 88 GLY A C 1
ATOM 655 O O . GLY A 1 88 ? 20.106 -1.316 -16.112 1.00 96.69 88 GLY A O 1
ATOM 656 N N . GLU A 1 89 ? 20.375 -0.947 -13.916 1.00 96.62 89 GLU A N 1
ATOM 657 C CA . GLU A 1 89 ? 21.447 0.048 -14.059 1.00 96.62 89 GLU A CA 1
ATOM 658 C C . GLU A 1 89 ? 22.661 -0.511 -14.817 1.00 96.62 89 GLU A C 1
ATOM 660 O O . GLU A 1 89 ? 23.234 0.160 -15.681 1.00 96.62 89 GLU A O 1
ATOM 665 N N . ALA A 1 90 ? 23.043 -1.763 -14.542 1.00 96.94 90 ALA A N 1
ATOM 666 C CA . ALA A 1 90 ? 24.128 -2.431 -15.255 1.00 96.94 90 ALA A CA 1
ATOM 667 C C . ALA A 1 90 ? 23.801 -2.637 -16.744 1.00 96.94 90 ALA A C 1
ATOM 669 O O . ALA A 1 90 ? 24.663 -2.420 -17.602 1.00 96.94 90 ALA A O 1
ATOM 670 N N . LYS A 1 91 ? 22.562 -3.029 -17.063 1.00 96.75 91 LYS A N 1
ATOM 671 C CA . LYS A 1 91 ? 22.093 -3.195 -18.445 1.00 96.75 91 LYS A CA 1
ATOM 672 C C . LYS A 1 91 ? 22.011 -1.870 -19.188 1.00 96.75 91 LYS A C 1
ATOM 674 O O . LYS A 1 91 ? 22.477 -1.805 -20.323 1.00 96.75 91 LYS A O 1
ATOM 679 N N . ASP A 1 92 ? 21.491 -0.825 -18.555 1.00 96.56 92 ASP A N 1
ATOM 680 C CA . ASP A 1 92 ? 21.409 0.509 -19.151 1.00 96.56 92 ASP A CA 1
ATOM 681 C C . ASP A 1 92 ? 22.802 1.052 -19.466 1.00 96.56 92 ASP A C 1
ATOM 683 O O . ASP A 1 92 ? 23.045 1.556 -20.565 1.00 96.56 92 ASP A O 1
ATOM 687 N N . LYS A 1 93 ? 23.756 0.861 -18.547 1.00 96.50 93 LYS A N 1
ATOM 688 C CA . LYS A 1 93 ? 25.156 1.203 -18.787 1.00 96.50 93 LYS A CA 1
ATOM 689 C C . LYS A 1 93 ? 25.739 0.420 -19.964 1.00 96.50 93 LYS A C 1
ATOM 691 O O . LYS A 1 93 ? 26.302 1.026 -20.872 1.00 96.50 93 LYS A O 1
ATOM 696 N N . ALA A 1 94 ? 25.570 -0.902 -19.982 1.00 96.38 94 ALA A N 1
ATOM 697 C CA . ALA A 1 94 ? 26.070 -1.743 -21.069 1.00 96.38 94 ALA A CA 1
ATOM 698 C C . ALA A 1 94 ? 25.463 -1.357 -22.429 1.00 96.38 94 ALA A C 1
ATOM 700 O O . ALA A 1 94 ? 26.164 -1.344 -23.440 1.00 96.38 94 ALA A O 1
ATOM 701 N N . HIS A 1 95 ? 24.178 -1.006 -22.457 1.00 95.62 95 HIS A N 1
ATOM 702 C CA . HIS A 1 95 ? 23.493 -0.558 -23.663 1.00 95.62 95 HIS A CA 1
ATOM 703 C C . HIS A 1 95 ? 24.006 0.808 -24.140 1.00 95.62 95 HIS A C 1
ATOM 705 O O . HIS A 1 95 ? 24.260 0.985 -25.332 1.00 95.62 95 HIS A O 1
ATOM 711 N N . ALA A 1 96 ? 24.223 1.755 -23.223 1.00 97.25 96 ALA A N 1
ATOM 712 C CA . ALA A 1 96 ? 24.811 3.054 -23.542 1.00 97.25 96 ALA A CA 1
ATOM 713 C C . ALA A 1 96 ? 26.240 2.919 -24.097 1.00 97.25 96 ALA A C 1
ATOM 715 O O . ALA A 1 96 ? 26.566 3.529 -25.117 1.00 97.25 96 ALA A O 1
ATOM 716 N N . ASP A 1 97 ? 27.069 2.079 -23.470 1.00 96.50 97 ASP A N 1
ATOM 717 C CA . ASP A 1 97 ? 28.432 1.791 -23.922 1.00 96.50 97 ASP A CA 1
ATOM 718 C C . ASP A 1 97 ? 28.427 1.122 -25.322 1.00 96.50 97 ASP A C 1
ATOM 720 O O . ASP A 1 97 ? 29.233 1.478 -26.188 1.00 96.50 97 ASP A O 1
ATOM 724 N N . ALA A 1 98 ? 27.479 0.215 -25.597 1.00 97.12 98 ALA A N 1
ATOM 725 C CA . ALA A 1 98 ? 27.324 -0.424 -26.909 1.00 97.12 98 ALA A CA 1
ATOM 726 C C . ALA A 1 98 ? 26.889 0.558 -28.011 1.00 97.12 98 ALA A C 1
ATOM 728 O O . ALA A 1 98 ? 27.454 0.540 -29.107 1.00 97.12 98 ALA A O 1
ATOM 729 N N . LEU A 1 99 ? 25.927 1.440 -27.718 1.00 96.19 99 LEU A N 1
ATOM 730 C CA . LEU A 1 99 ? 25.492 2.503 -28.628 1.00 96.19 99 LEU A CA 1
ATOM 731 C C . LEU A 1 99 ? 26.640 3.453 -28.968 1.00 96.19 99 LEU A C 1
ATOM 733 O O . LEU A 1 99 ? 26.859 3.745 -30.139 1.00 96.19 99 LEU A O 1
ATOM 737 N N . ALA A 1 100 ? 27.414 3.889 -27.971 1.00 96.75 100 ALA A N 1
ATOM 738 C CA . ALA A 1 100 ? 28.561 4.764 -28.198 1.00 96.75 100 ALA A CA 1
ATOM 739 C C . ALA A 1 100 ? 29.620 4.107 -29.104 1.00 96.75 100 ALA A C 1
ATOM 741 O O . ALA A 1 100 ? 30.168 4.757 -29.996 1.00 96.75 100 ALA A O 1
ATOM 742 N N . ALA A 1 101 ? 29.885 2.811 -28.907 1.00 96.25 101 ALA A N 1
ATOM 743 C CA . ALA A 1 101 ? 30.810 2.057 -29.747 1.00 96.25 101 ALA A CA 1
ATOM 744 C C . ALA A 1 101 ? 30.303 1.881 -31.190 1.00 96.25 101 ALA A C 1
ATOM 746 O O . ALA A 1 101 ? 31.105 1.922 -32.123 1.00 96.25 101 ALA A O 1
ATOM 747 N N . GLU A 1 102 ? 28.997 1.678 -31.386 1.00 95.69 102 GLU A N 1
ATOM 748 C CA . GLU A 1 102 ? 28.388 1.595 -32.719 1.00 95.69 102 GLU A CA 1
ATOM 749 C C . GLU A 1 102 ? 28.432 2.945 -33.439 1.00 95.69 102 GLU A C 1
ATOM 751 O O . GLU A 1 102 ? 28.899 2.999 -34.573 1.00 95.69 102 GLU A O 1
ATOM 756 N N . THR A 1 103 ? 28.047 4.037 -32.769 1.00 96.69 103 THR A N 1
ATOM 757 C CA . THR A 1 103 ? 28.111 5.393 -33.338 1.00 96.69 103 THR A CA 1
ATOM 758 C C . THR A 1 103 ? 29.526 5.725 -33.793 1.00 96.69 103 THR A C 1
ATOM 760 O O . THR A 1 103 ? 29.723 6.128 -34.934 1.00 96.69 103 THR A O 1
ATOM 763 N N . LYS A 1 104 ? 30.532 5.444 -32.955 1.00 96.75 104 LYS A N 1
ATOM 764 C CA . LYS A 1 104 ? 31.931 5.659 -33.330 1.00 96.75 104 LYS A CA 1
ATOM 765 C C . LYS A 1 104 ? 32.324 4.861 -34.581 1.00 96.75 104 LYS A C 1
ATOM 767 O O . LYS A 1 104 ? 32.968 5.410 -35.470 1.00 96.75 104 LYS A O 1
ATOM 772 N N . ARG A 1 105 ? 31.937 3.582 -34.667 1.00 95.44 105 ARG A N 1
ATOM 773 C CA . ARG A 1 105 ? 32.224 2.746 -35.846 1.00 95.44 105 ARG A CA 1
ATOM 774 C C . ARG A 1 105 ? 31.536 3.270 -37.105 1.00 95.44 105 ARG A C 1
ATOM 776 O O . ARG A 1 105 ? 32.134 3.205 -38.177 1.00 95.44 105 ARG A O 1
ATOM 783 N N . ALA A 1 106 ? 30.311 3.776 -36.980 1.00 96.50 106 ALA A N 1
ATOM 784 C CA . ALA A 1 106 ? 29.592 4.397 -38.085 1.00 96.50 106 ALA A CA 1
ATOM 785 C C . ALA A 1 106 ? 30.308 5.671 -38.563 1.00 96.50 106 ALA A C 1
ATOM 787 O O . ALA A 1 106 ? 30.615 5.768 -39.749 1.00 96.50 106 ALA A O 1
ATOM 788 N N . ASP A 1 107 ? 30.678 6.572 -37.647 1.00 96.56 107 ASP A N 1
ATOM 789 C CA . ASP A 1 107 ? 31.412 7.805 -37.967 1.00 96.56 107 ASP A CA 1
ATOM 790 C C . ASP A 1 107 ? 32.757 7.505 -38.663 1.00 96.56 107 ASP A C 1
ATOM 792 O O . ASP A 1 107 ? 33.119 8.130 -39.665 1.00 96.56 107 ASP A O 1
ATOM 796 N N . GLU A 1 108 ? 33.503 6.511 -38.166 1.00 96.38 108 GLU A N 1
ATOM 797 C CA . GLU A 1 108 ? 34.774 6.070 -38.756 1.00 96.38 108 GLU A CA 1
ATOM 798 C C . GLU A 1 108 ? 34.582 5.481 -40.166 1.00 96.38 108 GLU A C 1
ATOM 800 O O . GLU A 1 108 ? 35.377 5.758 -41.072 1.00 96.38 108 GLU A O 1
ATOM 805 N N . ALA A 1 109 ? 33.520 4.697 -40.380 1.00 96.00 109 ALA A N 1
ATOM 806 C CA . ALA A 1 109 ? 33.195 4.119 -41.682 1.00 96.00 109 ALA A CA 1
ATOM 807 C C . ALA A 1 109 ? 32.749 5.185 -42.698 1.00 96.00 109 ALA A C 1
ATOM 809 O O . ALA A 1 109 ? 33.181 5.147 -43.854 1.00 96.00 109 ALA A O 1
ATOM 810 N N . GLU A 1 110 ? 31.937 6.158 -42.276 1.00 95.06 110 GLU A N 1
ATOM 811 C CA . GLU A 1 110 ? 31.519 7.284 -43.116 1.00 95.06 110 GLU A CA 1
ATOM 812 C C . GLU A 1 110 ? 32.715 8.145 -43.538 1.00 95.06 110 GLU A C 1
ATOM 814 O O . GLU A 1 110 ? 32.858 8.475 -44.721 1.00 95.06 110 GLU A O 1
ATOM 819 N N . ALA A 1 111 ? 33.629 8.443 -42.609 1.00 95.62 111 ALA A N 1
ATOM 820 C CA . ALA A 1 111 ? 34.858 9.173 -42.912 1.00 95.62 111 ALA A CA 1
ATOM 821 C C . ALA A 1 111 ? 35.745 8.418 -43.919 1.00 95.62 111 ALA A C 1
ATOM 823 O O . ALA A 1 111 ? 36.245 9.011 -44.881 1.00 95.62 111 ALA A O 1
ATOM 824 N N . ALA A 1 112 ? 35.911 7.103 -43.741 1.00 95.56 112 ALA A N 1
ATOM 825 C CA . ALA A 1 112 ? 36.682 6.266 -44.658 1.00 95.56 112 ALA A CA 1
ATOM 826 C C . ALA A 1 112 ? 36.061 6.220 -46.066 1.00 95.56 112 ALA A C 1
ATOM 828 O O . ALA A 1 112 ? 36.784 6.312 -47.063 1.00 95.56 112 ALA A O 1
ATOM 829 N N . LEU A 1 113 ? 34.730 6.127 -46.159 1.00 93.12 113 LEU A N 1
ATOM 830 C CA . LEU A 1 113 ? 34.011 6.147 -47.431 1.00 93.12 113 LEU A CA 1
ATOM 831 C C . LEU A 1 113 ? 34.167 7.499 -48.140 1.00 93.12 113 LEU A C 1
ATOM 833 O O . LEU A 1 113 ? 34.450 7.534 -49.339 1.00 93.12 113 LEU A O 1
ATOM 837 N N . ALA A 1 114 ? 34.040 8.609 -47.409 1.00 95.31 114 ALA A N 1
ATOM 838 C CA . ALA A 1 114 ? 34.227 9.948 -47.960 1.00 95.31 114 ALA A CA 1
ATOM 839 C C . ALA A 1 114 ? 35.641 10.140 -48.537 1.00 95.31 114 ALA A C 1
ATOM 841 O O . ALA A 1 114 ? 35.796 10.669 -49.640 1.00 95.31 114 ALA A O 1
ATOM 842 N N . GLU A 1 115 ? 36.674 9.669 -47.835 1.00 93.50 115 GLU A N 1
ATOM 843 C CA . GLU A 1 115 ? 38.059 9.702 -48.320 1.00 93.50 115 GLU A CA 1
ATOM 844 C C . GLU A 1 115 ? 38.282 8.803 -49.544 1.00 93.50 115 GLU A C 1
ATOM 846 O O . GLU A 1 115 ? 38.973 9.201 -50.484 1.00 93.50 115 GLU A O 1
ATOM 851 N N . ALA A 1 116 ? 37.678 7.612 -49.580 1.00 94.00 116 ALA A N 1
ATOM 852 C CA . ALA A 1 116 ? 37.749 6.727 -50.741 1.00 94.00 116 ALA A CA 1
ATOM 853 C C . ALA A 1 116 ? 37.100 7.362 -51.983 1.00 94.00 116 ALA A C 1
ATOM 855 O O . ALA A 1 116 ? 37.681 7.324 -53.068 1.00 94.00 116 ALA A O 1
ATOM 856 N N . ILE A 1 117 ? 35.941 8.010 -51.819 1.00 94.56 117 ILE A N 1
ATOM 857 C CA . ILE A 1 117 ? 35.253 8.731 -52.899 1.00 94.56 117 ILE A CA 1
ATOM 858 C C . ILE A 1 117 ? 36.107 9.895 -53.414 1.00 94.56 117 ILE A C 1
ATOM 860 O O . ILE A 1 117 ? 36.204 10.077 -54.627 1.00 94.56 117 ILE A O 1
ATOM 864 N N . LYS A 1 118 ? 36.756 10.665 -52.528 1.00 92.75 118 LYS A N 1
ATOM 865 C CA . LYS A 1 118 ? 37.659 11.755 -52.944 1.00 92.75 118 LYS A CA 1
ATOM 866 C C . LYS A 1 118 ? 38.845 11.256 -53.764 1.00 92.75 118 LYS A C 1
ATOM 868 O O . LYS A 1 118 ? 39.235 11.938 -54.696 1.00 92.75 118 LYS A O 1
ATOM 873 N N . LYS A 1 119 ? 39.418 10.096 -53.425 1.00 89.31 119 LYS A N 1
ATOM 874 C CA . LYS A 1 119 ? 40.556 9.505 -54.156 1.00 89.31 119 LYS A CA 1
ATOM 875 C C . LYS A 1 119 ? 40.165 8.889 -55.503 1.00 89.31 119 LYS A C 1
ATOM 877 O O . LYS A 1 119 ? 41.040 8.657 -56.329 1.00 89.31 119 LYS A O 1
ATOM 882 N N . ALA A 1 120 ? 38.886 8.571 -55.691 1.00 85.69 120 ALA A N 1
ATOM 883 C CA . ALA A 1 120 ? 38.355 7.962 -56.908 1.00 85.69 120 ALA A CA 1
ATOM 884 C C . ALA A 1 120 ? 37.823 8.983 -57.935 1.00 85.69 120 ALA A C 1
ATOM 886 O O . ALA A 1 120 ? 37.456 8.584 -59.041 1.00 85.69 120 ALA A O 1
ATOM 887 N N . LYS A 1 121 ? 37.753 10.269 -57.572 1.00 66.88 121 LYS A N 1
ATOM 888 C CA . LYS A 1 121 ? 37.446 11.396 -58.464 1.00 66.88 121 LYS A CA 1
ATOM 889 C C . LYS A 1 121 ? 38.722 12.107 -58.889 1.00 66.88 121 LYS A C 1
ATOM 891 O O . LYS A 1 121 ? 38.717 12.614 -60.030 1.00 66.88 121 LYS A O 1
#

pLDDT: mean 87.77, std 10.24, range [58.75, 97.94]

Secondary str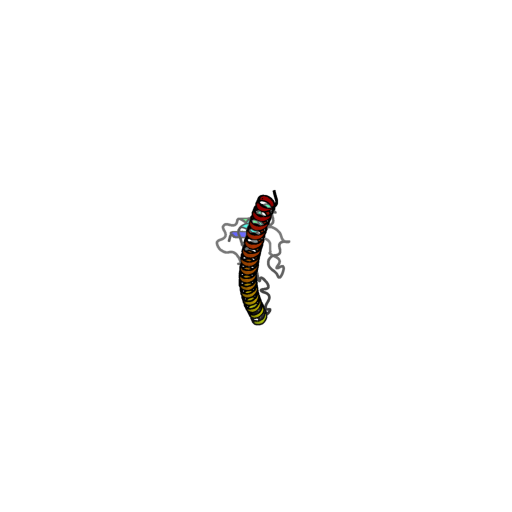ucture (DSSP, 8-state):
-EEEEE--TTEEETTTTEEEPTT-EEEE-HHHHHHHHHTTSEEE---S--EE---------PPPP--HHHHHHHHHHHHHHHHHHHHHHHHHHHHHHHHHHHHHHHHHHHHHHHHHHHHH-

Foldseek 3Di:
DAKWAFQDQCQADAPVRHTDHHRAIEDDDPVVRVVCVVVVGIHGDPDPDHHYDDRPDPPPPPPDPPCVVVVVVVVVVVVVVVVVVVVVVVVVVVVVVVVVVVVVVVVVVVVVVVVVVVVVD

Radius of gyration: 39.23 Å; chains: 1; bounding box: 78×35×99 Å